Protein AF-A0A2V6LAQ6-F1 (afdb_monomer)

Mean predicted aligned error: 8.52 Å

pLDDT: mean 82.48, std 17.4, range [33.94, 97.5]

Secondary structure (DSSP, 8-state):
-TTGGG--TT-SS------SEEEE--SS-EEEEETTEEEEESSEEEE--TT-S-----TT-TTS--------

Radius of gyration: 17.06 Å; Cα contacts (8 Å, |Δi|>4): 48; chains: 1; bounding box: 37×32×44 Å

Solvent-accessible surface area (backbone atoms only — not comparable to full-atom values): 5180 Å² total; per-residue (Å²): 114,77,69,76,77,66,57,62,93,80,27,91,90,56,78,86,86,88,69,69,56,50,76,47,76,53,95,56,65,45,82,46,73,58,100,83,48,81,45,72,44,57,60,53,73,50,68,71,68,83,81,78,69,90,77,93,71,65,97,81,46,81,87,48,76,84,65,75,81,83,84,126

Nearest PDB structures (foldseek):
  8dy1-assembly2_B  TM=1.601E-01  e=6.565E+00  Homo sapiens

Sequence (72 aa):
ARELQQLPPDGEYISYWQTPWLEVHPEEAIPVNLDGEPLRFSTVRYEAVPKAIQLIVPPNCELLSQGSKLTA

Foldseek 3Di:
DVVLVPQDPVQPPHDDDDDQKDKDADPAWDWDDDPNDIDTDNIDMDGHDPPPDDDDDDPPPPPDDPDDPPDD

Structure (mmCIF, N/CA/C/O backbone):
data_AF-A0A2V6LAQ6-F1
#
_entry.id   AF-A0A2V6LAQ6-F1
#
loop_
_atom_site.group_PDB
_atom_site.id
_atom_site.type_symbol
_atom_site.label_atom_id
_atom_site.label_alt_id
_atom_site.label_comp_id
_atom_site.label_asym_id
_atom_site.label_entity_id
_atom_site.label_seq_id
_atom_site.pdbx_PDB_ins_code
_atom_site.Cartn_x
_atom_site.Cartn_y
_atom_site.Cartn_z
_atom_site.occupancy
_atom_site.B_iso_or_equiv
_atom_site.auth_seq_id
_atom_site.auth_comp_id
_atom_site.auth_asym_id
_atom_site.auth_atom_id
_atom_site.pdbx_PDB_model_num
ATOM 1 N N . ALA A 1 1 ? 5.016 6.722 10.200 1.00 52.91 1 ALA A N 1
ATOM 2 C CA . ALA A 1 1 ? 6.466 6.722 10.481 1.00 52.91 1 ALA A CA 1
ATOM 3 C C . ALA A 1 1 ? 7.016 8.126 10.264 1.00 52.91 1 ALA A C 1
ATOM 5 O O . ALA A 1 1 ? 6.604 8.779 9.309 1.00 52.91 1 ALA A O 1
ATOM 6 N N . ARG A 1 2 ? 7.875 8.611 11.166 1.00 54.59 2 ARG A N 1
ATOM 7 C CA . ARG A 1 2 ? 8.406 9.985 11.146 1.00 54.59 2 ARG A CA 1
ATOM 8 C C . ARG A 1 2 ? 9.298 10.242 9.922 1.00 54.59 2 ARG A C 1
ATOM 10 O O . ARG A 1 2 ? 9.326 11.372 9.454 1.00 54.59 2 ARG A O 1
ATOM 17 N N . GLU A 1 3 ? 9.944 9.209 9.367 1.00 57.16 3 GLU A N 1
ATOM 18 C CA . GLU A 1 3 ? 10.796 9.347 8.176 1.00 57.16 3 GLU A CA 1
ATOM 19 C C . GLU A 1 3 ? 10.012 9.707 6.902 1.00 57.16 3 GLU A C 1
ATOM 21 O O . GLU A 1 3 ? 10.460 10.547 6.130 1.00 57.16 3 GLU A O 1
ATOM 26 N N . LEU A 1 4 ? 8.807 9.156 6.704 1.00 59.09 4 LEU A N 1
ATOM 27 C CA . LEU A 1 4 ? 7.971 9.461 5.528 1.00 59.09 4 LEU A CA 1
ATOM 28 C C . LEU A 1 4 ? 7.449 10.908 5.525 1.00 59.09 4 LEU A C 1
ATOM 30 O O . LEU A 1 4 ? 7.150 11.458 4.472 1.00 59.09 4 LEU A O 1
ATOM 34 N N . GLN A 1 5 ? 7.352 11.535 6.702 1.00 59.34 5 GLN A N 1
A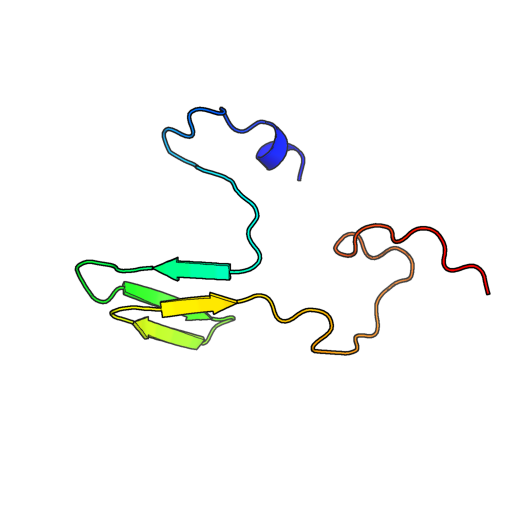TOM 35 C CA . GLN A 1 5 ? 6.915 12.929 6.857 1.00 59.34 5 GLN A CA 1
ATOM 36 C C . GLN A 1 5 ? 8.032 13.943 6.567 1.00 59.34 5 GLN A C 1
ATOM 38 O O . GLN A 1 5 ? 7.762 15.140 6.519 1.00 59.34 5 GLN A O 1
ATOM 43 N N . GLN A 1 6 ? 9.277 13.481 6.407 1.00 64.44 6 GLN A N 1
ATOM 44 C CA . GLN A 1 6 ? 10.462 14.315 6.178 1.00 64.44 6 GLN A CA 1
ATOM 45 C C . GLN A 1 6 ? 11.027 14.165 4.759 1.00 64.44 6 GLN A C 1
ATOM 47 O O . GLN A 1 6 ? 12.151 14.592 4.501 1.00 64.44 6 GLN A O 1
ATOM 52 N N . LEU A 1 7 ? 10.275 13.550 3.841 1.00 66.56 7 LEU A N 1
ATOM 53 C CA . LEU A 1 7 ? 10.721 13.385 2.463 1.00 66.56 7 LEU A CA 1
ATOM 54 C C . LEU A 1 7 ? 10.804 14.751 1.760 1.00 66.56 7 LEU A C 1
ATOM 56 O O . LEU A 1 7 ? 9.888 15.565 1.915 1.00 66.56 7 LEU A O 1
ATOM 60 N N . PRO A 1 8 ? 11.882 15.016 0.995 1.00 66.38 8 PRO A N 1
ATOM 61 C CA . PRO A 1 8 ? 11.986 16.228 0.197 1.00 66.38 8 PRO A CA 1
ATOM 62 C C . PRO A 1 8 ? 10.767 16.359 -0.730 1.00 66.38 8 PRO A C 1
ATOM 64 O O . PRO A 1 8 ? 10.394 15.366 -1.360 1.00 66.38 8 PRO A O 1
ATOM 67 N N . PRO A 1 9 ? 10.155 17.552 -0.846 1.00 62.69 9 PRO A N 1
ATOM 68 C CA . PRO A 1 9 ? 8.981 17.756 -1.698 1.00 62.69 9 PRO A CA 1
ATOM 69 C C . PRO A 1 9 ? 9.261 17.453 -3.178 1.00 62.69 9 PRO A C 1
ATOM 71 O O . PRO A 1 9 ? 8.352 17.092 -3.919 1.00 62.69 9 PRO A O 1
ATOM 74 N N . ASP A 1 10 ? 10.527 17.553 -3.574 1.00 67.12 10 ASP A N 1
ATOM 75 C CA . ASP A 1 10 ? 11.022 17.374 -4.938 1.00 67.12 10 ASP A CA 1
ATOM 76 C C . ASP A 1 10 ? 11.197 15.887 -5.298 1.00 67.12 10 ASP A C 1
ATOM 78 O O . ASP A 1 10 ? 11.320 15.542 -6.470 1.00 67.12 10 ASP A O 1
ATOM 82 N N . GLY A 1 11 ? 11.213 15.008 -4.288 1.00 64.81 11 GLY A N 1
ATOM 83 C CA . GLY A 1 11 ? 11.099 13.560 -4.442 1.00 64.81 11 GLY A CA 1
ATOM 84 C C . GLY A 1 11 ? 12.099 12.882 -5.384 1.00 64.81 11 GLY A C 1
ATOM 85 O O . GLY A 1 11 ? 11.731 11.869 -5.973 1.00 64.81 11 GLY A O 1
ATOM 86 N N . GLU A 1 12 ? 13.334 13.400 -5.506 1.00 74.88 12 GLU A N 1
ATOM 87 C CA . GLU A 1 12 ? 14.346 12.993 -6.511 1.00 74.88 12 GLU A CA 1
ATOM 88 C C . GLU A 1 12 ? 14.473 11.469 -6.681 1.00 74.88 12 GLU A C 1
ATOM 90 O O . GLU A 1 12 ? 14.549 10.968 -7.800 1.00 74.88 12 GLU A O 1
ATOM 95 N N . TYR A 1 13 ? 14.435 10.729 -5.569 1.00 80.38 13 TYR A N 1
ATOM 96 C CA . TYR A 1 13 ? 14.481 9.261 -5.559 1.00 80.38 13 TYR A CA 1
ATOM 97 C C . TYR A 1 13 ? 13.224 8.611 -4.985 1.00 80.38 13 TYR A C 1
ATOM 99 O O . TYR A 1 13 ? 12.947 7.443 -5.254 1.00 80.38 13 TYR A O 1
ATOM 107 N N . ILE A 1 14 ? 12.484 9.338 -4.148 1.00 81.81 14 ILE A N 1
ATOM 108 C CA . ILE A 1 14 ? 11.312 8.827 -3.444 1.00 81.81 14 ILE A CA 1
ATOM 109 C C . ILE A 1 14 ? 10.228 9.876 -3.547 1.00 81.81 14 ILE A C 1
ATOM 111 O O . ILE A 1 14 ? 10.328 10.946 -2.954 1.00 81.81 14 ILE A O 1
ATOM 115 N N . SER A 1 15 ? 9.162 9.530 -4.248 1.00 82.50 15 SER A N 1
ATOM 116 C CA . SER A 1 15 ? 7.947 10.324 -4.246 1.00 82.50 15 SER A CA 1
ATOM 117 C C . SER A 1 15 ? 6.889 9.656 -3.370 1.00 82.50 15 SER A C 1
ATOM 119 O O . SER A 1 15 ? 6.689 8.443 -3.436 1.00 82.50 15 SER A O 1
ATOM 121 N N . TYR A 1 16 ? 6.227 10.449 -2.527 1.00 83.62 16 TYR A N 1
ATOM 122 C CA . TYR A 1 16 ? 5.209 9.975 -1.592 1.00 83.62 16 TYR A CA 1
ATOM 123 C C . TYR A 1 16 ? 3.897 10.729 -1.798 1.00 83.62 16 TYR A C 1
ATOM 125 O O . TYR A 1 16 ? 3.858 11.957 -1.757 1.00 83.62 16 TYR A O 1
ATOM 133 N N . TRP A 1 17 ? 2.809 9.986 -1.982 1.00 85.44 17 TRP A N 1
ATOM 134 C CA . TRP A 1 17 ? 1.462 10.528 -2.140 1.00 85.44 17 TRP A CA 1
ATOM 135 C C . TRP A 1 17 ? 0.417 9.541 -1.617 1.00 85.44 17 TRP A C 1
ATOM 137 O O . TRP A 1 17 ? 0.679 8.350 -1.450 1.00 85.44 17 TRP A O 1
ATOM 147 N N . GLN A 1 18 ? -0.793 10.044 -1.371 1.00 89.62 18 GLN A N 1
ATOM 148 C CA . GLN A 1 18 ? -1.947 9.243 -0.969 1.00 89.62 18 GLN A CA 1
ATOM 149 C C . GLN A 1 18 ? -3.063 9.416 -1.999 1.00 89.62 18 GLN A C 1
ATOM 151 O O . GLN A 1 18 ? -3.463 10.534 -2.309 1.00 89.62 18 GLN A O 1
ATOM 156 N N . THR A 1 19 ? -3.565 8.303 -2.525 1.00 94.56 19 THR A N 1
ATOM 157 C CA . THR A 1 19 ? -4.652 8.261 -3.509 1.00 94.56 19 THR A CA 1
ATOM 158 C C . THR A 1 19 ? -5.511 7.021 -3.246 1.00 94.56 19 THR A C 1
ATOM 160 O O . THR A 1 19 ? -4.963 5.997 -2.834 1.00 94.56 19 THR A O 1
ATOM 163 N N . PRO A 1 20 ? -6.841 7.070 -3.446 1.00 95.62 20 PRO A N 1
ATOM 164 C CA . PRO A 1 20 ? -7.698 5.891 -3.294 1.00 95.62 20 PRO A CA 1
ATOM 165 C C . PRO A 1 20 ? -7.414 4.799 -4.336 1.00 95.62 20 PRO A C 1
ATOM 167 O O . PRO A 1 20 ? -7.751 3.638 -4.113 1.00 95.62 20 PRO A O 1
ATOM 170 N N . TRP A 1 21 ? -6.807 5.160 -5.467 1.00 97.12 21 TRP A N 1
ATOM 171 C CA . TRP A 1 21 ? -6.449 4.225 -6.526 1.00 97.12 21 TRP A CA 1
ATOM 172 C C . TRP A 1 21 ? -5.213 4.687 -7.302 1.00 97.12 21 TRP A C 1
ATOM 174 O O . TRP A 1 21 ? -4.906 5.880 -7.352 1.00 97.12 21 TRP A O 1
ATOM 184 N N . LEU A 1 22 ? -4.530 3.738 -7.936 1.00 95.12 22 LEU A N 1
ATOM 185 C CA . LEU A 1 22 ? -3.371 3.959 -8.798 1.00 95.12 22 LEU A CA 1
ATOM 186 C C . LEU A 1 22 ? -3.462 3.035 -10.011 1.00 95.12 22 LEU A C 1
ATOM 188 O O . LEU A 1 22 ? -3.705 1.843 -9.852 1.00 95.12 22 LEU A O 1
ATOM 192 N N . GLU A 1 23 ? -3.219 3.566 -11.203 1.00 96.31 23 GLU A N 1
ATOM 193 C CA . GLU A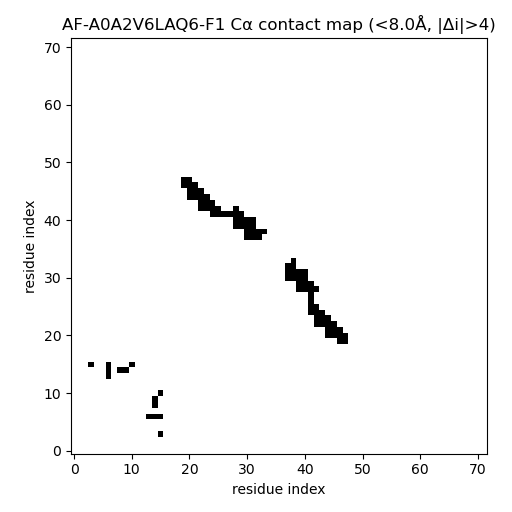 1 23 ? -3.068 2.772 -12.423 1.00 96.31 23 GLU A CA 1
ATOM 194 C C . GLU A 1 23 ? -1.646 2.920 -12.962 1.00 96.31 23 GLU A C 1
ATOM 196 O O . GLU A 1 23 ? -1.074 4.011 -12.921 1.00 96.31 23 GLU A O 1
ATOM 201 N N . VAL A 1 24 ? -1.058 1.812 -13.409 1.00 93.06 24 VAL A N 1
ATOM 202 C CA . VAL A 1 24 ? 0.336 1.756 -13.862 1.00 93.06 24 VAL A CA 1
ATOM 203 C C . VAL A 1 24 ? 0.397 1.129 -15.250 1.00 93.06 24 VAL A C 1
ATOM 205 O O . VAL A 1 24 ? -0.126 0.032 -15.461 1.00 93.06 24 VAL A O 1
ATOM 208 N N . HIS A 1 25 ? 1.087 1.812 -16.167 1.00 95.31 25 HIS A N 1
ATOM 209 C CA . HIS A 1 25 ? 1.323 1.387 -17.549 1.00 95.31 25 HIS A CA 1
ATOM 210 C C . HIS A 1 25 ? 2.830 1.235 -17.798 1.00 95.31 25 HIS A C 1
ATOM 212 O O . HIS A 1 25 ? 3.464 2.160 -18.308 1.00 95.31 25 HIS A O 1
ATOM 218 N N . PRO A 1 26 ? 3.446 0.124 -17.369 1.00 92.94 26 PRO A N 1
ATOM 219 C CA . PRO A 1 26 ? 4.854 -0.116 -17.648 1.00 92.94 26 PRO A CA 1
ATOM 220 C C . PRO A 1 26 ? 5.068 -0.465 -19.132 1.00 92.94 26 PRO A C 1
ATOM 222 O O . PRO A 1 26 ? 4.203 -1.068 -19.765 1.00 92.94 26 PRO A O 1
ATOM 225 N N . GLU A 1 27 ? 6.235 -0.118 -19.680 1.00 94.06 27 GLU A N 1
ATOM 226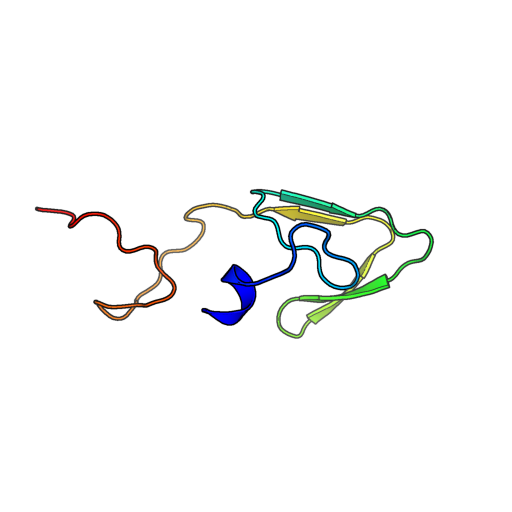 C CA . GLU A 1 27 ? 6.608 -0.476 -21.061 1.00 94.06 27 GLU A CA 1
ATOM 227 C C . GLU A 1 27 ? 6.770 -1.996 -21.240 1.00 94.06 27 GLU A C 1
ATOM 229 O O . GLU A 1 27 ? 6.404 -2.550 -22.275 1.00 94.06 27 GLU A O 1
ATOM 234 N N . GLU A 1 28 ? 7.259 -2.683 -20.205 1.00 94.19 28 GLU A N 1
ATOM 235 C CA . GLU A 1 28 ? 7.383 -4.139 -20.151 1.00 94.19 28 GLU A CA 1
ATOM 236 C C . GLU A 1 28 ? 6.635 -4.712 -18.945 1.00 94.19 28 GLU A C 1
ATOM 238 O O . GLU A 1 28 ? 6.435 -4.043 -17.932 1.00 94.19 28 GLU A O 1
ATOM 243 N N . ALA A 1 29 ? 6.237 -5.984 -19.022 1.00 93.38 29 ALA A N 1
ATOM 244 C CA . ALA A 1 29 ? 5.527 -6.624 -17.924 1.00 93.38 29 ALA A CA 1
ATOM 245 C C . ALA A 1 29 ? 6.420 -6.759 -16.679 1.00 93.38 29 ALA A C 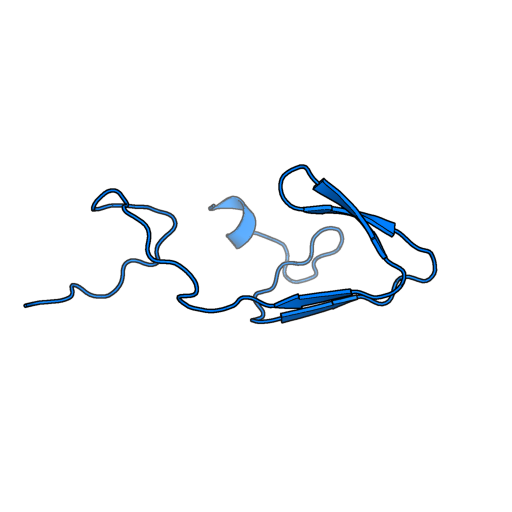1
ATOM 247 O O . ALA A 1 29 ? 7.384 -7.533 -16.663 1.00 93.38 29 ALA A O 1
ATOM 248 N N . ILE A 1 30 ? 6.050 -6.059 -15.608 1.00 92.38 30 ILE A N 1
ATOM 249 C CA . ILE A 1 30 ? 6.809 -6.050 -14.355 1.00 92.38 30 ILE A CA 1
ATOM 250 C C . ILE A 1 30 ? 6.346 -7.172 -13.415 1.00 92.38 30 ILE A C 1
ATOM 252 O O . ILE A 1 30 ? 5.148 -7.467 -13.352 1.00 92.38 30 ILE A O 1
ATOM 256 N N . PRO A 1 31 ? 7.268 -7.821 -12.680 1.00 93.44 31 PRO A N 1
ATOM 257 C CA . PRO A 1 31 ? 6.905 -8.718 -11.594 1.00 93.44 31 PRO A CA 1
ATOM 258 C C . PRO A 1 31 ? 6.456 -7.911 -10.371 1.00 93.44 31 PRO A C 1
ATOM 260 O O . PRO A 1 31 ? 7.126 -6.961 -9.968 1.00 93.44 31 PRO A O 1
ATOM 263 N N . VAL A 1 32 ? 5.354 -8.319 -9.751 1.00 92.94 32 VAL A N 1
ATOM 264 C CA . VAL A 1 32 ? 4.829 -7.715 -8.523 1.00 92.94 32 VAL A CA 1
ATOM 265 C C . VAL A 1 32 ? 4.414 -8.805 -7.553 1.00 92.94 32 VAL A C 1
ATOM 267 O O . VAL A 1 32 ? 3.901 -9.848 -7.945 1.00 92.94 32 VAL A O 1
ATOM 270 N N . ASN A 1 33 ? 4.656 -8.548 -6.275 1.00 93.56 33 ASN A N 1
ATOM 271 C CA . ASN A 1 33 ? 4.252 -9.415 -5.184 1.00 93.56 33 ASN A CA 1
ATOM 272 C C . ASN A 1 33 ? 2.982 -8.863 -4.525 1.00 93.56 33 ASN A C 1
ATOM 274 O O . ASN A 1 33 ? 3.001 -7.731 -4.040 1.00 93.56 33 ASN A O 1
ATOM 278 N N . LEU A 1 34 ? 1.918 -9.662 -4.478 1.00 93.62 34 LEU A N 1
ATOM 279 C CA . LEU A 1 34 ? 0.694 -9.375 -3.728 1.00 93.62 34 LEU A CA 1
ATOM 280 C C . LEU A 1 34 ? 0.662 -10.285 -2.501 1.00 93.62 34 LEU A C 1
ATOM 282 O O . LEU A 1 34 ? 0.350 -11.462 -2.617 1.00 93.62 34 LEU A O 1
ATOM 286 N N . ASP A 1 35 ? 1.070 -9.770 -1.341 1.00 93.56 35 ASP A N 1
ATOM 287 C CA . ASP A 1 35 ? 1.077 -10.504 -0.063 1.00 93.56 35 ASP A CA 1
ATOM 288 C C . ASP A 1 35 ? 1.738 -11.905 -0.097 1.00 93.56 35 ASP A C 1
ATOM 290 O O . ASP A 1 35 ? 1.431 -12.776 0.712 1.00 93.56 35 ASP A O 1
ATOM 294 N N . GLY A 1 36 ? 2.702 -12.117 -1.002 1.00 94.75 36 GLY A N 1
ATOM 295 C CA . GLY A 1 36 ? 3.413 -13.390 -1.191 1.00 94.75 36 GLY A CA 1
ATOM 296 C C . GLY A 1 36 ? 3.061 -14.118 -2.492 1.00 94.75 36 GLY A C 1
ATOM 297 O O . GLY A 1 36 ? 3.759 -15.060 -2.871 1.00 94.75 36 GLY A O 1
ATOM 298 N N . GLU A 1 37 ? 2.021 -13.677 -3.197 1.00 96.00 37 GLU A N 1
ATOM 299 C CA . GLU A 1 37 ? 1.616 -14.208 -4.495 1.00 96.00 37 GLU A CA 1
ATOM 300 C C . GLU A 1 37 ? 2.315 -13.430 -5.627 1.00 96.00 37 GLU A C 1
ATOM 302 O O . GLU A 1 37 ? 2.104 -12.221 -5.776 1.00 96.00 37 GLU A O 1
ATOM 307 N N . PRO A 1 38 ? 3.168 -14.080 -6.441 1.0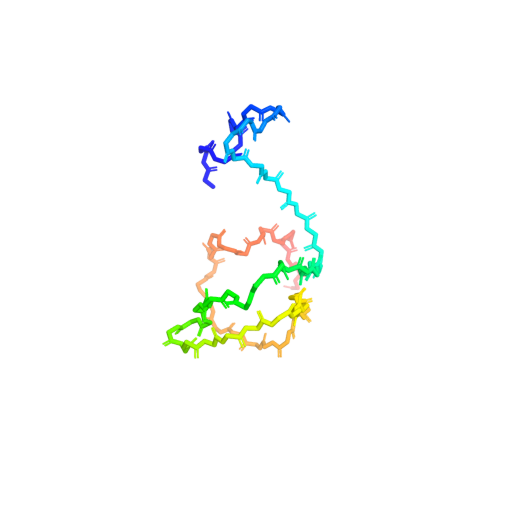0 93.81 38 PRO A N 1
ATOM 308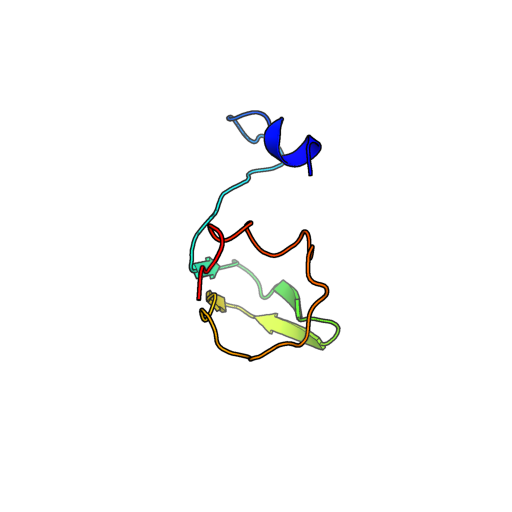 C CA . PRO A 1 38 ? 3.843 -13.4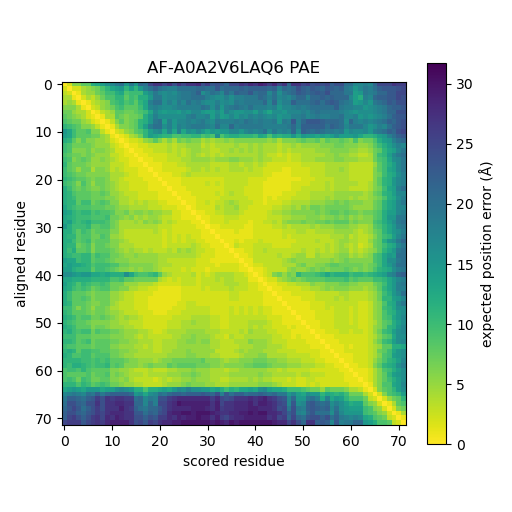21 -7.549 1.00 93.81 38 PRO A CA 1
ATOM 309 C C . PRO A 1 38 ? 2.911 -13.289 -8.755 1.00 93.81 38 PRO A C 1
ATOM 311 O O . PRO A 1 38 ? 2.370 -14.276 -9.256 1.00 93.81 38 PRO A O 1
ATOM 314 N N . LEU A 1 39 ? 2.781 -12.076 -9.279 1.00 90.94 39 LEU A N 1
ATOM 315 C CA . LEU A 1 39 ? 2.051 -11.792 -10.506 1.00 90.94 39 LEU A CA 1
ATOM 316 C C . LEU A 1 39 ? 2.921 -10.991 -11.484 1.00 90.94 39 LEU A C 1
ATOM 318 O O . LEU A 1 39 ? 3.905 -10.350 -11.114 1.00 90.94 39 LEU A O 1
ATOM 322 N N . ARG A 1 40 ? 2.562 -11.048 -12.768 1.00 93.00 40 ARG A N 1
ATOM 323 C CA . ARG A 1 40 ? 3.150 -10.227 -13.833 1.00 93.00 40 ARG A CA 1
ATOM 324 C C . ARG A 1 40 ? 2.037 -9.497 -14.563 1.00 93.00 40 ARG A C 1
ATOM 326 O O . ARG A 1 40 ? 1.069 -10.138 -14.969 1.00 93.00 40 ARG A O 1
ATOM 333 N N . PHE A 1 41 ? 2.190 -8.193 -14.768 1.00 88.81 41 PHE A N 1
ATOM 334 C CA . PHE A 1 41 ? 1.180 -7.385 -15.458 1.00 88.81 41 PHE A CA 1
ATOM 335 C C . PHE A 1 41 ? 1.809 -6.419 -16.455 1.00 88.81 41 PHE A C 1
ATOM 337 O O . PHE A 1 41 ? 2.848 -5.825 -16.174 1.00 88.81 41 PHE A O 1
ATOM 344 N N . SER A 1 42 ? 1.138 -6.235 -17.593 1.00 90.44 42 SER A N 1
ATOM 345 C CA . SER A 1 42 ? 1.430 -5.191 -18.586 1.00 90.44 42 SER A CA 1
ATOM 346 C C . SER A 1 42 ? 0.662 -3.889 -18.326 1.00 90.44 42 SER A C 1
ATOM 348 O O . SER A 1 42 ? 1.040 -2.836 -18.818 1.00 90.44 42 SER A O 1
ATOM 350 N N . THR A 1 43 ? -0.438 -3.938 -17.575 1.00 92.06 43 THR A N 1
ATOM 351 C CA . THR A 1 43 ? -1.163 -2.782 -17.027 1.00 92.06 43 THR A CA 1
ATOM 352 C C . THR A 1 43 ? -1.943 -3.268 -15.812 1.00 92.06 43 THR A C 1
ATOM 354 O O . THR A 1 43 ? -2.498 -4.368 -15.840 1.00 92.06 43 THR A O 1
ATOM 357 N N . VAL A 1 44 ? -1.968 -2.482 -14.736 1.00 93.25 44 VAL A N 1
ATOM 358 C CA . VAL A 1 44 ? -2.654 -2.858 -13.492 1.00 93.25 44 VAL A CA 1
ATOM 359 C C . VAL A 1 44 ? -3.237 -1.637 -12.792 1.00 93.25 44 VAL A C 1
ATOM 361 O O . VAL A 1 44 ? -2.616 -0.574 -12.761 1.00 93.25 44 VAL A O 1
ATOM 364 N N . ARG A 1 45 ? -4.420 -1.818 -12.197 1.00 94.56 45 ARG A N 1
ATOM 365 C CA . ARG A 1 45 ? -5.078 -0.849 -11.322 1.00 94.56 45 ARG A CA 1
ATOM 366 C C . ARG A 1 45 ? -5.138 -1.394 -9.897 1.00 94.56 45 ARG A C 1
ATOM 368 O O . ARG A 1 45 ? -5.730 -2.444 -9.660 1.00 94.56 45 ARG A O 1
ATOM 375 N N . TYR A 1 46 ? -4.566 -0.651 -8.959 1.00 94.25 46 TYR A N 1
ATOM 376 C CA . TYR A 1 46 ? -4.691 -0.869 -7.522 1.00 94.25 46 TYR A CA 1
ATOM 377 C C . TYR A 1 46 ? -5.787 0.040 -6.981 1.00 94.25 46 TYR A C 1
ATOM 379 O O . TYR A 1 46 ? -5.789 1.239 -7.260 1.00 94.25 46 TYR A O 1
ATOM 387 N N . GLU A 1 47 ? -6.704 -0.509 -6.192 1.00 97.50 47 GLU A N 1
ATOM 388 C CA . GLU A 1 47 ? -7.811 0.249 -5.615 1.00 97.50 47 GLU A CA 1
ATOM 389 C C . GLU A 1 47 ? -8.033 -0.149 -4.160 1.00 97.50 47 GLU A C 1
ATOM 391 O O . GLU A 1 47 ? -8.163 -1.329 -3.831 1.00 97.50 47 GLU A O 1
ATOM 396 N N . ALA A 1 48 ? -8.077 0.848 -3.278 1.00 95.50 48 ALA A N 1
ATOM 397 C CA . ALA A 1 48 ? -8.447 0.634 -1.893 1.00 95.50 48 ALA A CA 1
ATOM 398 C C . ALA A 1 48 ? -9.970 0.490 -1.801 1.00 95.50 48 ALA A C 1
ATOM 400 O O . ALA A 1 48 ? -10.693 1.449 -2.060 1.00 95.50 48 ALA A O 1
ATOM 401 N N . VAL A 1 49 ? -10.455 -0.683 -1.384 1.00 96.56 49 VAL A N 1
ATOM 402 C CA . VAL A 1 49 ? -11.883 -0.926 -1.121 1.00 96.56 49 VAL A CA 1
ATOM 403 C C . VAL A 1 49 ? -12.183 -0.601 0.350 1.00 96.56 49 VAL A C 1
ATOM 405 O O . VAL A 1 49 ? -11.817 -1.379 1.239 1.00 96.56 49 VAL A O 1
ATOM 408 N N . PRO A 1 50 ? -12.829 0.537 0.668 1.00 94.19 50 PRO A N 1
ATOM 409 C CA . PRO A 1 50 ? -13.013 0.944 2.055 1.00 94.19 50 PRO A CA 1
ATOM 410 C C . PRO A 1 50 ? -13.962 -0.009 2.780 1.00 94.19 50 PRO A C 1
ATOM 412 O O . PRO A 1 50 ? -15.028 -0.342 2.267 1.00 94.19 50 PRO A O 1
ATOM 415 N N . LYS A 1 51 ? -13.608 -0.395 4.013 1.00 92.25 51 LYS A N 1
ATOM 416 C CA . LYS A 1 51 ? -14.445 -1.241 4.889 1.00 92.25 51 LYS A CA 1
ATOM 417 C C . LYS A 1 51 ? -14.823 -2.603 4.277 1.00 92.25 51 LYS A C 1
ATOM 419 O O . LYS A 1 51 ? -15.860 -3.157 4.629 1.00 92.25 51 LYS A O 1
ATOM 424 N N . ALA A 1 52 ? -13.990 -3.153 3.390 1.00 96.31 52 ALA A N 1
ATOM 425 C CA . ALA A 1 52 ? -14.247 -4.439 2.735 1.00 96.31 52 ALA A CA 1
ATOM 426 C C . ALA A 1 52 ? -14.349 -5.623 3.713 1.00 96.31 52 ALA A C 1
ATOM 428 O O . ALA A 1 52 ? -15.045 -6.598 3.440 1.00 96.31 52 ALA A O 1
ATOM 429 N N . ILE A 1 53 ? -13.656 -5.537 4.851 1.00 95.19 53 ILE A N 1
ATOM 430 C CA . ILE A 1 53 ? -13.581 -6.602 5.850 1.00 95.19 53 ILE A CA 1
ATOM 431 C C . ILE A 1 53 ? -13.843 -6.059 7.254 1.00 95.19 53 ILE A C 1
ATOM 433 O O . ILE A 1 53 ? -13.503 -4.918 7.574 1.00 95.19 53 ILE A O 1
ATOM 437 N N . GLN A 1 54 ? -14.423 -6.906 8.104 1.00 95.19 54 GLN A N 1
ATOM 438 C CA . GLN A 1 54 ? -14.473 -6.686 9.547 1.00 95.19 54 GLN A CA 1
ATOM 439 C C . GLN A 1 54 ? -13.293 -7.410 10.187 1.00 95.19 54 GLN A C 1
ATOM 441 O O . GLN A 1 54 ?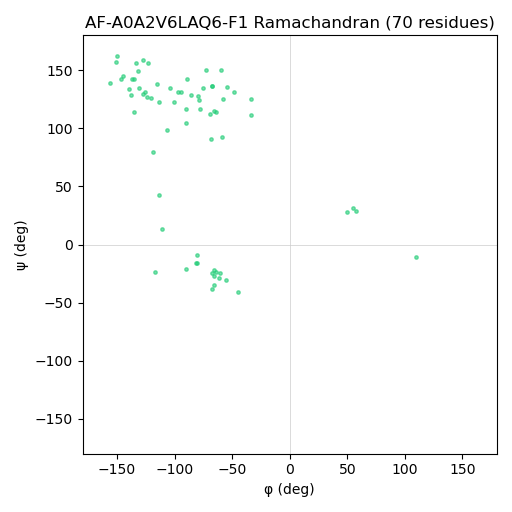 -13.053 -8.581 9.896 1.00 95.19 54 GLN A O 1
ATOM 446 N N . LEU A 1 55 ? -12.560 -6.717 11.054 1.00 94.62 55 LEU A N 1
ATOM 447 C CA . LEU A 1 55 ? -11.351 -7.235 11.679 1.00 94.62 55 LEU A CA 1
ATOM 448 C C . LEU A 1 55 ? -11.414 -7.006 13.190 1.00 94.62 55 LEU A C 1
ATOM 450 O O . LEU A 1 55 ? -11.758 -5.914 13.641 1.00 94.62 55 LEU A O 1
ATOM 454 N N . ILE A 1 56 ? -11.063 -8.028 13.972 1.00 95.62 56 ILE A N 1
ATOM 455 C CA . ILE A 1 56 ? -10.849 -7.875 15.414 1.00 95.62 56 ILE A CA 1
ATOM 456 C C . ILE A 1 56 ? -9.465 -7.261 15.606 1.00 95.62 56 ILE A C 1
ATOM 458 O O . ILE A 1 56 ? -8.470 -7.804 15.129 1.00 95.62 56 ILE A O 1
ATOM 462 N N . VAL A 1 57 ? -9.401 -6.132 16.306 1.00 94.19 57 VAL A N 1
ATOM 463 C CA . VAL A 1 57 ? -8.171 -5.358 16.502 1.00 94.19 57 VAL A CA 1
ATOM 464 C C . VAL A 1 57 ? -8.012 -4.948 17.968 1.00 94.19 57 VAL A C 1
ATOM 466 O O . VAL A 1 57 ? -9.011 -4.842 18.685 1.00 94.19 57 VAL A O 1
ATOM 469 N N . PRO A 1 58 ? -6.780 -4.684 18.437 1.00 94.25 58 PRO A N 1
ATOM 470 C CA . PRO A 1 58 ? -6.562 -4.085 19.748 1.00 9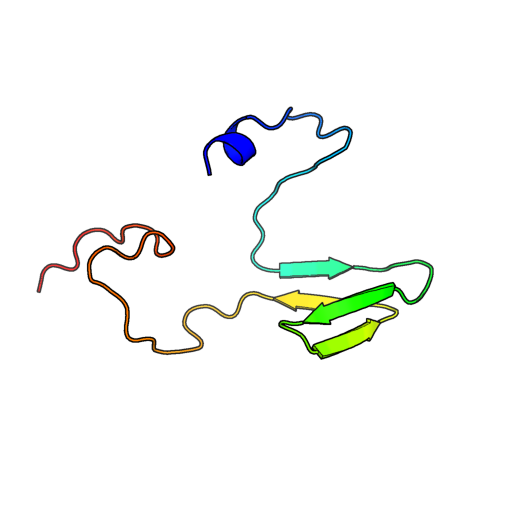4.25 58 PRO A CA 1
ATOM 471 C C . PRO A 1 58 ? -7.232 -2.703 19.859 1.00 94.25 58 PRO A C 1
ATOM 473 O O . PRO A 1 58 ? -7.273 -1.977 18.863 1.00 94.25 58 PRO A O 1
ATOM 476 N N . PRO A 1 59 ? -7.667 -2.276 21.063 1.00 87.50 59 PRO A N 1
ATOM 477 C CA . PRO A 1 59 ? -8.310 -0.971 21.259 1.00 87.50 59 PRO A CA 1
ATOM 478 C C . PRO A 1 59 ? -7.480 0.232 20.781 1.00 87.50 59 PRO A C 1
ATOM 480 O O . PRO A 1 59 ? -8.041 1.227 20.341 1.00 87.50 59 PRO A O 1
ATOM 483 N N . ASN A 1 60 ? -6.147 0.124 20.830 1.00 88.25 60 ASN A N 1
ATOM 484 C CA . ASN A 1 60 ? -5.202 1.175 20.438 1.00 88.25 60 ASN A CA 1
ATOM 485 C C . ASN A 1 60 ? -4.395 0.782 19.185 1.00 88.25 60 ASN A C 1
ATOM 487 O O . ASN A 1 60 ? -3.179 0.948 19.154 1.00 88.25 60 ASN A O 1
ATOM 491 N N . CYS A 1 61 ? -5.039 0.191 18.176 1.00 91.62 61 CYS A N 1
ATOM 492 C CA . CYS A 1 61 ? -4.357 -0.215 16.944 1.00 91.62 61 CYS A CA 1
ATOM 493 C C . CYS A 1 61 ? -3.800 1.003 16.178 1.00 91.62 61 CYS A C 1
ATOM 495 O O . CYS A 1 61 ? -4.567 1.810 15.662 1.00 91.62 61 CYS A O 1
ATOM 497 N N . GLU A 1 62 ? -2.472 1.111 16.065 1.00 88.50 62 GLU A N 1
ATOM 498 C CA . GLU A 1 62 ? -1.778 2.265 15.460 1.00 88.50 62 GLU A CA 1
ATOM 499 C C . GLU A 1 62 ? -2.060 2.465 13.961 1.00 88.50 62 GLU A C 1
ATOM 501 O O . GLU A 1 62 ? -1.905 3.568 13.441 1.00 88.50 62 GLU A O 1
ATOM 506 N N . LEU A 1 63 ? -2.461 1.399 13.260 1.00 89.25 63 LEU A N 1
ATOM 507 C CA . LEU A 1 63 ? -2.753 1.428 11.822 1.00 89.25 63 LEU A CA 1
ATOM 508 C C . LEU A 1 63 ? -4.141 1.980 11.504 1.00 89.25 63 LEU A C 1
ATOM 510 O O . LEU A 1 63 ? -4.422 2.340 10.361 1.00 89.25 63 LEU A O 1
ATOM 514 N N . LEU A 1 64 ? -5.016 2.048 12.503 1.00 88.56 64 LEU A N 1
ATOM 515 C CA . LEU A 1 64 ? -6.270 2.757 12.366 1.00 88.56 64 LEU A CA 1
ATOM 516 C C . LEU A 1 64 ? -5.991 4.217 12.694 1.00 88.56 64 LEU A C 1
ATOM 518 O O . LEU A 1 64 ? -5.441 4.534 13.750 1.00 88.56 64 LEU A O 1
ATOM 522 N N . SER A 1 65 ? -6.402 5.127 11.806 1.00 77.19 65 SER A N 1
ATOM 523 C CA . SER A 1 65 ? -6.554 6.525 12.208 1.00 77.19 65 SER A CA 1
ATOM 524 C C . SER A 1 65 ? -7.357 6.519 13.504 1.00 77.19 65 SER A C 1
ATOM 526 O O . SER A 1 65 ? -8.382 5.831 13.536 1.00 77.19 65 SER A O 1
ATOM 528 N N . GLN A 1 66 ? -6.916 7.230 14.547 1.00 60.00 66 GLN A N 1
ATOM 529 C CA . GLN A 1 66 ? -7.738 7.404 15.740 1.00 60.00 66 GLN A CA 1
ATOM 530 C C . GLN A 1 66 ? -9.039 8.075 15.304 1.00 60.00 66 GLN A C 1
ATOM 532 O O . GLN A 1 66 ? -9.124 9.294 15.168 1.00 60.00 66 GLN A O 1
ATOM 537 N N . GLY A 1 67 ? -10.041 7.253 14.999 1.00 50.34 67 GLY A N 1
ATOM 538 C CA . GLY A 1 67 ? -11.391 7.706 14.784 1.00 50.34 67 GLY A CA 1
ATOM 539 C C . GLY A 1 67 ? -11.775 8.406 16.069 1.00 50.34 67 GLY A C 1
ATOM 540 O O . GLY A 1 67 ? -11.613 7.836 17.150 1.00 50.34 67 GLY A O 1
ATOM 541 N N . SER A 1 68 ? -12.210 9.661 15.943 1.00 45.56 68 SER A N 1
ATOM 542 C CA . SER A 1 68 ? -12.896 10.384 17.008 1.00 45.56 68 SER A CA 1
ATOM 543 C C . SER A 1 68 ? -13.738 9.392 17.800 1.00 45.56 68 SER A C 1
ATOM 545 O O . SER A 1 68 ? -14.492 8.633 17.187 1.00 45.56 68 SER A O 1
ATOM 547 N N . LYS A 1 69 ? -13.529 9.348 19.123 1.00 38.62 69 LYS A N 1
ATOM 548 C CA . LYS A 1 69 ? -14.226 8.461 20.059 1.00 38.62 69 LYS A CA 1
ATOM 549 C C . LYS A 1 69 ? -15.660 8.248 19.576 1.00 38.62 69 LYS A C 1
ATOM 551 O O . LYS A 1 69 ? -16.455 9.185 19.596 1.00 38.62 69 LYS A O 1
ATOM 556 N N . LEU A 1 70 ? -15.984 7.035 19.133 1.00 44.25 70 LEU A N 1
ATOM 557 C CA . LEU A 1 70 ? -17.372 6.635 18.965 1.00 44.25 70 LEU A CA 1
ATOM 558 C C . LEU A 1 70 ? -17.948 6.552 20.379 1.00 44.25 70 LEU A C 1
ATOM 560 O O . LEU A 1 70 ? -17.797 5.545 21.062 1.00 44.25 70 LEU A O 1
ATOM 564 N N . THR A 1 71 ? -18.514 7.659 20.856 1.00 37.19 71 THR A N 1
ATOM 565 C CA . THR A 1 71 ? -19.401 7.657 22.015 1.00 37.19 71 THR A CA 1
ATOM 566 C C . THR A 1 71 ? -20.681 6.947 21.609 1.00 37.19 71 THR A C 1
ATOM 568 O O . THR A 1 71 ? -21.433 7.461 20.777 1.00 37.19 71 THR A O 1
ATOM 571 N N . ALA A 1 72 ? -20.899 5.784 22.206 1.00 33.94 72 ALA A N 1
ATOM 572 C CA . ALA A 1 72 ? -22.209 5.222 22.485 1.00 33.94 72 ALA A CA 1
ATOM 573 C C . ALA A 1 72 ? -22.239 4.893 23.981 1.00 33.94 72 ALA A C 1
ATOM 575 O O . ALA A 1 72 ? -21.200 4.397 24.480 1.00 33.94 72 ALA A O 1
#